Protein AF-U1N8P8-F1 (afdb_monomer_lite)

Secondary structure (DSSP, 8-state):
---------------------PPPPPPPS-------------------------HHHHHHHHHHHHHHHHHHHHHHHHHHHHHHHHHHHHHHHHHHHHHHHHHHHHHHHHHHT--HHHHHHHHHHHHHHHHHHHHHHHHHHHHHHHHHHHHHHHHHHHHHHHHHHHHHHHH--

Structure (mmCIF, N/CA/C/O backbone):
data_AF-U1N8P8-F1
#
_entry.id   AF-U1N8P8-F1
#
loop_
_atom_site.group_PDB
_atom_site.id
_atom_site.type_symbol
_atom_site.label_atom_id
_atom_site.label_alt_id
_atom_site.label_comp_id
_atom_site.label_asym_id
_atom_site.label_entity_id
_atom_site.label_seq_id
_atom_site.pdbx_PDB_ins_code
_atom_site.Cartn_x
_atom_site.Cartn_y
_atom_site.Cartn_z
_atom_site.occupancy
_atom_site.B_iso_or_equiv
_atom_site.auth_seq_id
_atom_site.auth_comp_id
_atom_site.auth_asym_id
_atom_site.auth_atom_id
_atom_site.pdbx_PDB_model_num
ATOM 1 N N . ARG A 1 1 ? -14.897 37.780 -17.636 1.00 40.44 1 ARG A N 1
ATOM 2 C CA . ARG A 1 1 ? -14.691 38.546 -18.890 1.00 40.44 1 ARG A CA 1
ATOM 3 C C . ARG A 1 1 ? -13.336 39.235 -18.809 1.00 40.44 1 ARG A C 1
ATOM 5 O O . ARG A 1 1 ? -13.086 39.887 -17.811 1.00 40.44 1 ARG A O 1
ATOM 12 N N . SER A 1 2 ? -12.552 39.107 -19.878 1.00 37.75 2 SER A N 1
ATOM 13 C CA . SER A 1 2 ? -11.354 39.883 -20.228 1.00 37.75 2 SER A CA 1
ATOM 14 C C . SER A 1 2 ? -10.068 39.649 -19.431 1.00 37.75 2 SER A C 1
ATOM 16 O O . SER A 1 2 ? -9.849 40.211 -18.365 1.00 37.75 2 SER A O 1
ATOM 18 N N . CYS A 1 3 ? -9.164 38.917 -20.082 1.00 35.75 3 CYS A N 1
ATOM 19 C CA . CYS A 1 3 ? -7.719 39.065 -19.975 1.00 35.75 3 CYS A CA 1
ATOM 20 C C . CYS A 1 3 ? -7.281 40.520 -20.236 1.00 35.75 3 CYS A C 1
ATOM 22 O O . CYS A 1 3 ? -7.906 41.227 -21.034 1.00 35.75 3 CYS A O 1
ATOM 24 N N . ARG A 1 4 ? -6.147 40.918 -19.648 1.00 36.62 4 ARG A N 1
ATOM 25 C CA . ARG A 1 4 ? -5.238 41.921 -20.215 1.00 36.62 4 ARG A CA 1
ATOM 26 C C . ARG A 1 4 ? -3.799 41.442 -20.067 1.00 36.62 4 ARG A C 1
ATOM 28 O O . ARG A 1 4 ? -3.285 41.287 -18.968 1.00 36.62 4 ARG A O 1
ATOM 35 N N . CYS A 1 5 ? -3.210 41.201 -21.228 1.00 34.16 5 CYS A N 1
ATOM 36 C CA . CYS A 1 5 ? -1.784 41.114 -21.480 1.00 34.16 5 CYS A CA 1
ATOM 37 C C . CYS A 1 5 ? -1.154 42.510 -21.298 1.00 34.16 5 CYS A C 1
ATOM 39 O O . CYS A 1 5 ? -1.800 43.499 -21.653 1.00 34.16 5 CYS A O 1
ATOM 41 N N . CYS A 1 6 ? 0.063 42.597 -20.745 1.00 33.03 6 CYS A N 1
ATOM 42 C CA . CYS A 1 6 ? 1.249 43.098 -21.460 1.00 33.03 6 CYS A CA 1
ATOM 43 C C . CYS A 1 6 ? 2.431 43.432 -20.521 1.00 33.03 6 CYS A C 1
ATOM 45 O O . CYS A 1 6 ? 2.343 44.328 -19.691 1.00 33.03 6 CYS A O 1
ATOM 47 N N . ILE A 1 7 ? 3.542 42.731 -20.784 1.00 35.75 7 ILE A N 1
ATOM 48 C CA . ILE A 1 7 ? 4.902 43.236 -21.061 1.00 35.75 7 ILE A CA 1
ATOM 49 C C . ILE A 1 7 ? 5.598 44.063 -19.963 1.00 35.75 7 ILE A C 1
ATOM 51 O O . ILE A 1 7 ? 5.343 45.251 -19.792 1.00 35.75 7 ILE A O 1
ATOM 55 N N . VAL A 1 8 ? 6.626 43.456 -19.358 1.00 40.38 8 VAL A N 1
ATOM 56 C CA . VAL A 1 8 ? 7.759 44.163 -18.741 1.00 40.38 8 VAL A CA 1
ATOM 57 C C . VAL A 1 8 ? 9.035 43.667 -19.416 1.00 40.38 8 VAL A C 1
ATOM 59 O O . VAL A 1 8 ? 9.288 42.466 -19.480 1.00 40.38 8 VAL A O 1
ATOM 62 N N . GLY A 1 9 ? 9.789 44.608 -19.984 1.00 31.42 9 GLY A N 1
ATOM 63 C CA . GLY A 1 9 ? 11.078 44.372 -20.623 1.00 31.42 9 GLY A CA 1
ATOM 64 C C . GLY A 1 9 ? 12.236 44.261 -19.631 1.00 31.42 9 GLY A C 1
ATOM 65 O O . GLY A 1 9 ? 12.118 44.616 -18.461 1.00 31.42 9 GLY A O 1
ATOM 66 N N . GLY A 1 10 ? 13.379 43.797 -20.135 1.00 32.94 10 GLY A N 1
ATOM 67 C CA . GLY A 1 10 ? 14.608 43.663 -19.357 1.00 32.94 10 GLY A CA 1
ATOM 68 C C . GLY A 1 10 ? 15.814 43.271 -20.210 1.00 32.94 10 GLY A C 1
ATOM 69 O O . GLY A 1 10 ? 16.144 42.102 -20.318 1.00 32.94 10 GLY A O 1
ATOM 70 N N . HIS A 1 11 ? 16.402 44.286 -20.841 1.00 34.97 11 HIS A N 1
ATOM 71 C CA . HIS A 1 11 ? 17.774 44.477 -21.335 1.00 34.97 11 HIS A CA 1
ATOM 72 C C . HIS A 1 11 ? 18.789 43.312 -21.353 1.00 34.97 11 HIS A C 1
ATOM 74 O O . HIS A 1 11 ? 19.208 42.807 -20.317 1.00 34.97 11 HIS A O 1
ATOM 80 N N . GLY A 1 12 ? 19.359 43.086 -22.542 1.00 34.22 12 GLY A N 1
ATOM 81 C CA . GLY A 1 12 ? 20.665 42.459 -22.759 1.00 34.22 12 GLY A CA 1
ATOM 82 C C . GLY A 1 12 ? 21.388 43.156 -23.917 1.00 34.22 12 GLY A C 1
ATOM 83 O O . GLY A 1 12 ? 20.971 43.057 -25.064 1.00 34.22 12 GLY A O 1
ATOM 84 N N . SER A 1 13 ? 22.415 43.935 -23.584 1.00 38.84 13 SER A N 1
ATOM 85 C CA . SER A 1 13 ? 23.284 44.703 -24.487 1.00 38.84 13 SER A CA 1
ATOM 86 C C . SER A 1 13 ? 24.286 43.780 -25.187 1.00 38.84 13 SER A C 1
ATOM 88 O O . SER A 1 13 ? 24.707 42.833 -24.540 1.00 38.84 13 SER A O 1
ATOM 90 N N . ILE A 1 14 ? 24.704 44.075 -26.429 1.00 40.59 14 ILE A N 1
ATOM 91 C CA . ILE A 1 14 ? 26.080 43.896 -26.954 1.00 40.59 14 ILE A CA 1
ATOM 92 C C . ILE A 1 14 ? 26.184 44.516 -28.367 1.00 40.59 14 ILE A C 1
ATOM 94 O O . ILE A 1 14 ? 25.430 44.180 -29.272 1.00 40.59 14 ILE A O 1
ATOM 98 N N . GLY A 1 15 ? 27.192 45.378 -28.545 1.00 35.97 15 GLY A N 1
ATOM 99 C CA . GLY A 1 15 ? 28.073 45.337 -29.721 1.00 35.97 15 GLY A CA 1
ATOM 100 C C . GLY A 1 15 ? 27.669 46.113 -30.975 1.00 35.97 15 GLY A C 1
ATOM 101 O O . GLY A 1 15 ? 27.244 45.529 -31.964 1.00 35.97 15 GLY A O 1
ATOM 102 N N . GLY A 1 16 ? 27.931 47.422 -30.990 1.00 39.91 16 GLY A N 1
ATOM 103 C CA . GLY A 1 16 ? 27.995 48.204 -32.226 1.00 39.91 16 GLY A CA 1
ATOM 104 C C . GLY A 1 16 ? 29.319 47.998 -32.971 1.00 39.91 16 GLY A C 1
ATOM 105 O O . GLY A 1 16 ? 30.390 48.143 -32.383 1.00 39.91 16 GLY A O 1
ATOM 106 N N . LEU A 1 17 ? 29.253 47.756 -34.281 1.00 39.91 17 LEU A N 1
ATOM 107 C CA . LEU A 1 17 ? 30.380 47.922 -35.199 1.00 39.91 17 LEU A CA 1
ATOM 108 C C . LEU A 1 17 ? 29.976 48.874 -36.329 1.00 39.91 17 LEU A C 1
ATOM 110 O O . LEU A 1 17 ? 29.048 48.627 -37.095 1.00 39.91 17 LEU A O 1
ATOM 114 N N . ARG A 1 18 ? 30.681 50.008 -36.388 1.00 41.25 18 ARG A N 1
ATOM 115 C CA . ARG A 1 18 ? 30.574 51.038 -37.424 1.00 41.25 18 ARG A CA 1
ATOM 116 C C . ARG A 1 18 ? 31.122 50.496 -38.746 1.00 41.25 18 ARG A C 1
ATOM 118 O O . ARG A 1 18 ? 32.317 50.237 -38.851 1.00 41.25 18 ARG A O 1
ATOM 125 N N . THR A 1 19 ? 30.291 50.408 -39.777 1.00 40.41 19 THR A N 1
ATOM 126 C CA . THR A 1 19 ? 30.747 50.167 -41.152 1.00 40.41 19 THR A CA 1
ATOM 127 C C . THR A 1 19 ? 31.315 51.455 -41.751 1.00 40.41 19 THR A C 1
ATOM 129 O O . THR A 1 19 ? 30.586 52.418 -41.989 1.00 40.41 19 THR A O 1
ATOM 132 N N . VAL A 1 20 ? 32.625 51.477 -41.999 1.00 42.69 20 VAL A N 1
ATOM 133 C CA . VAL A 1 20 ? 33.306 52.528 -42.767 1.00 42.69 20 VAL A CA 1
ATOM 134 C C . VAL A 1 20 ? 33.077 52.260 -44.256 1.00 42.69 20 VAL A C 1
ATOM 136 O O . VAL A 1 20 ? 33.589 51.287 -44.804 1.00 42.69 20 VAL A O 1
ATOM 139 N N . VAL A 1 21 ? 32.314 53.125 -44.924 1.00 44.94 21 VAL A N 1
ATOM 140 C CA . VAL A 1 21 ? 32.140 53.091 -46.383 1.00 44.94 21 VAL A CA 1
ATOM 141 C C . VAL A 1 21 ? 33.395 53.675 -47.036 1.00 44.94 21 VAL A C 1
ATOM 143 O O . VAL A 1 21 ? 33.675 54.864 -46.894 1.00 44.94 21 VAL A O 1
ATOM 146 N N . ARG A 1 22 ? 34.163 52.855 -47.763 1.00 37.62 22 ARG A N 1
ATOM 147 C CA . ARG A 1 22 ? 35.202 53.338 -48.690 1.00 37.62 22 ARG A CA 1
ATOM 148 C C . ARG A 1 22 ? 34.591 53.579 -50.080 1.00 37.62 22 ARG A C 1
ATOM 150 O O . ARG A 1 22 ? 33.798 52.750 -50.529 1.00 37.62 22 ARG A O 1
ATOM 157 N N . PRO A 1 23 ? 34.945 54.666 -50.788 1.00 46.31 23 PRO A N 1
ATOM 158 C CA . PRO A 1 23 ? 34.429 54.923 -52.129 1.00 46.31 23 PRO A CA 1
ATOM 159 C C . PRO A 1 23 ? 35.078 53.999 -53.174 1.00 46.31 23 PRO A C 1
ATOM 161 O O . PRO A 1 23 ? 36.264 53.681 -53.094 1.00 46.31 23 PRO A O 1
ATOM 164 N N . ARG A 1 24 ? 34.281 53.578 -54.168 1.00 39.16 24 ARG A N 1
ATOM 165 C CA . ARG A 1 24 ? 34.711 52.749 -55.309 1.00 39.16 24 ARG A CA 1
ATOM 166 C C . ARG A 1 24 ? 35.576 53.555 -56.297 1.00 39.16 24 ARG A C 1
ATOM 168 O O . ARG A 1 24 ? 35.244 54.713 -56.560 1.00 39.16 24 ARG A O 1
ATOM 175 N N . PRO A 1 25 ? 36.616 52.961 -56.909 1.00 41.12 25 PRO A N 1
ATOM 176 C CA . PRO A 1 25 ? 37.339 53.596 -58.006 1.00 41.12 25 PRO A CA 1
ATOM 177 C C . PRO A 1 25 ? 36.492 53.590 -59.292 1.00 41.12 25 PRO A C 1
ATOM 179 O O . PRO A 1 25 ? 35.744 52.648 -59.556 1.00 41.12 25 PRO A O 1
ATOM 182 N N . ARG A 1 26 ? 36.597 54.665 -60.084 1.00 42.69 26 ARG A N 1
ATOM 183 C CA . ARG A 1 26 ? 35.969 54.792 -61.411 1.00 42.69 26 ARG A CA 1
ATOM 184 C C . ARG A 1 26 ? 36.761 53.973 -62.434 1.00 42.69 26 ARG A C 1
ATOM 186 O O . ARG A 1 26 ? 37.978 54.110 -62.494 1.00 42.69 26 ARG A O 1
ATOM 193 N N . LEU A 1 27 ? 36.072 53.161 -63.234 1.00 45.56 27 LEU A N 1
ATOM 194 C CA . LEU A 1 27 ? 36.659 52.422 -64.357 1.00 45.56 27 LEU A CA 1
ATOM 195 C C . LEU A 1 27 ? 36.512 53.223 -65.661 1.00 45.56 27 LEU A C 1
ATOM 197 O O . LEU A 1 27 ? 35.442 53.765 -65.941 1.00 45.56 27 LEU A O 1
ATOM 201 N N . ASP A 1 28 ? 37.598 53.286 -66.432 1.00 42.62 28 ASP A N 1
ATOM 202 C CA . ASP A 1 28 ? 37.694 53.922 -67.752 1.00 42.62 28 ASP A CA 1
ATOM 203 C C . ASP A 1 28 ? 36.966 53.103 -68.844 1.00 42.62 28 ASP A C 1
ATOM 205 O O . ASP A 1 28 ? 37.105 51.878 -68.883 1.00 42.62 28 ASP A O 1
ATOM 209 N N . PRO A 1 29 ? 36.239 53.727 -69.793 1.00 45.31 29 PRO A N 1
ATOM 210 C CA . PRO A 1 29 ? 35.352 53.015 -70.718 1.00 45.31 29 PRO A CA 1
ATOM 211 C C . PRO A 1 29 ? 36.012 52.617 -72.053 1.00 45.31 29 PRO A C 1
ATOM 213 O O . PRO A 1 29 ? 35.359 52.633 -73.098 1.00 45.31 29 PRO A O 1
ATOM 216 N N . ARG A 1 30 ? 37.306 52.278 -72.077 1.00 45.78 30 ARG A N 1
ATOM 217 C CA . ARG A 1 30 ? 37.986 51.852 -73.318 1.00 45.78 30 ARG A CA 1
ATOM 218 C C . ARG A 1 30 ? 38.918 50.662 -73.103 1.00 45.78 30 ARG A C 1
ATOM 220 O O . ARG A 1 30 ? 40.131 50.793 -73.189 1.00 45.78 30 ARG A O 1
ATOM 227 N N . SER A 1 31 ? 38.339 49.479 -72.920 1.00 40.47 31 SER A N 1
ATOM 228 C CA . SER A 1 31 ? 39.023 48.221 -73.230 1.00 40.47 31 SER A CA 1
ATOM 229 C C . SER A 1 31 ? 38.030 47.254 -73.874 1.00 40.47 31 SER A C 1
ATOM 231 O O . SER A 1 31 ? 36.914 47.081 -73.392 1.00 40.47 31 SER A O 1
ATOM 233 N N . LYS A 1 32 ? 38.397 46.726 -75.043 1.00 45.31 32 LYS A N 1
ATOM 234 C CA . LYS A 1 32 ? 37.557 45.881 -75.905 1.00 45.31 32 LYS A CA 1
ATOM 235 C C . LYS A 1 32 ? 37.364 44.481 -75.293 1.00 45.31 32 LYS A C 1
ATOM 237 O O . LYS A 1 32 ? 38.233 44.038 -74.545 1.00 45.31 32 LYS A O 1
ATOM 242 N N . PRO A 1 33 ? 36.279 43.762 -75.642 1.00 42.97 33 PRO A N 1
ATOM 243 C CA . PRO A 1 33 ? 35.988 42.453 -75.074 1.00 42.97 33 PRO A CA 1
ATOM 244 C C . PRO A 1 33 ? 36.917 41.402 -75.689 1.00 42.97 33 PRO A C 1
ATOM 246 O O . PRO A 1 33 ? 36.738 40.974 -76.828 1.00 42.97 33 PRO A O 1
ATOM 249 N N . GLY A 1 34 ? 37.935 41.004 -74.932 1.00 37.34 34 GLY A N 1
ATOM 250 C CA . GLY A 1 34 ? 38.649 39.759 -75.169 1.00 37.34 34 GLY A CA 1
ATOM 251 C C . GLY A 1 34 ? 37.786 38.612 -74.665 1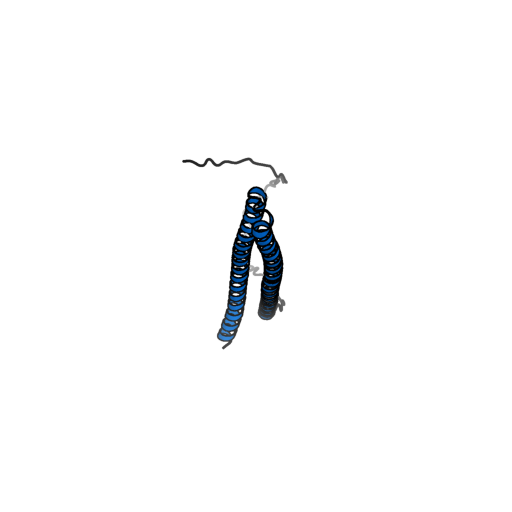.00 37.34 34 GLY A C 1
ATOM 252 O O . GLY A 1 34 ? 37.573 38.477 -73.466 1.00 37.34 34 GLY A O 1
ATOM 253 N N . SER A 1 35 ? 37.260 37.830 -75.603 1.00 49.75 35 SER A N 1
ATOM 254 C CA . SER A 1 35 ? 36.662 36.519 -75.380 1.00 49.75 35 SER A CA 1
ATOM 255 C C . SER A 1 35 ? 37.546 35.663 -74.471 1.00 49.75 35 SER A C 1
ATOM 257 O O . SER A 1 35 ? 38.570 35.150 -74.913 1.00 49.75 35 SER A O 1
ATOM 259 N N . ALA A 1 36 ? 37.113 35.471 -73.232 1.00 39.41 36 ALA A N 1
ATOM 260 C CA . ALA A 1 36 ? 37.469 34.322 -72.419 1.00 39.41 36 ALA A CA 1
ATOM 261 C C . ALA A 1 36 ? 36.334 34.124 -71.413 1.00 39.41 36 ALA A C 1
ATOM 263 O O . ALA A 1 36 ? 36.320 34.719 -70.337 1.00 39.41 36 ALA A O 1
ATOM 264 N N . VAL A 1 37 ? 35.341 33.320 -71.795 1.00 46.66 37 VAL A N 1
ATOM 265 C CA . VAL A 1 37 ? 34.504 32.641 -70.808 1.00 46.66 37 VAL A CA 1
ATOM 266 C C . VAL A 1 37 ? 35.442 31.646 -70.136 1.00 46.66 37 VAL A C 1
ATOM 268 O O . VAL A 1 37 ? 35.660 30.551 -70.642 1.00 46.66 37 VAL A O 1
ATOM 271 N N . VAL A 1 38 ? 36.109 32.080 -69.070 1.00 41.09 38 VAL A N 1
ATOM 272 C CA . VAL A 1 38 ? 36.780 31.148 -68.172 1.00 41.09 38 VAL A CA 1
ATOM 273 C C . VAL A 1 38 ? 35.699 30.702 -67.207 1.00 41.09 38 VAL A C 1
ATOM 275 O O . VAL A 1 38 ? 35.364 31.409 -66.257 1.00 41.09 38 VAL A O 1
ATOM 278 N N . GLU A 1 39 ? 35.081 29.572 -67.533 1.00 45.78 39 GLU A N 1
ATOM 279 C CA . GLU A 1 39 ? 34.283 28.805 -66.589 1.00 45.78 39 GLU A CA 1
ATOM 280 C C . GLU A 1 39 ? 35.206 28.389 -65.440 1.00 45.78 39 GLU A C 1
ATOM 282 O O . GLU A 1 39 ? 35.869 27.360 -65.483 1.00 45.78 39 GLU A O 1
ATOM 287 N N . TYR A 1 40 ? 35.274 29.222 -64.403 1.00 48.06 40 TYR A N 1
ATOM 288 C CA . TYR A 1 40 ? 35.752 28.811 -63.089 1.00 48.06 40 TYR A CA 1
ATOM 289 C C . TYR A 1 40 ? 34.607 28.085 -62.381 1.00 48.06 40 TYR A C 1
ATOM 291 O O . TYR A 1 40 ? 34.053 28.560 -61.394 1.00 48.06 40 TYR A O 1
ATOM 299 N N . PHE A 1 41 ? 34.221 26.933 -62.925 1.00 47.22 41 PHE A N 1
ATOM 300 C CA . PHE A 1 41 ? 33.672 25.873 -62.097 1.00 47.22 41 PHE A CA 1
ATOM 301 C C . PHE A 1 41 ? 34.892 25.089 -61.620 1.00 47.22 41 PHE A C 1
ATOM 303 O O . PHE A 1 41 ? 35.280 24.089 -62.218 1.00 47.22 41 PHE A O 1
ATOM 310 N N . GLU A 1 42 ? 35.589 25.643 -60.620 1.00 49.97 42 GLU A N 1
ATOM 311 C CA . GLU A 1 42 ? 36.585 24.875 -59.880 1.00 49.97 42 GLU A CA 1
ATOM 312 C C . GLU A 1 42 ? 35.869 23.625 -59.388 1.00 49.97 42 GLU A C 1
ATOM 314 O O . GLU A 1 42 ? 34.899 23.694 -58.633 1.00 49.97 42 GLU A O 1
ATOM 319 N N . SER A 1 43 ? 36.318 22.497 -59.923 1.00 50.94 43 SER A N 1
ATOM 320 C CA . SER A 1 43 ? 36.009 21.160 -59.473 1.00 50.94 43 SER A CA 1
ATOM 321 C C . SER A 1 43 ? 36.169 21.118 -57.961 1.00 50.94 43 SER A C 1
ATOM 323 O O . SER A 1 43 ? 37.277 20.958 -57.449 1.00 50.94 43 SER A O 1
ATOM 325 N N . VAL A 1 44 ? 35.052 21.267 -57.248 1.00 54.41 44 VAL A N 1
ATOM 326 C CA . VAL A 1 44 ? 34.902 20.680 -55.926 1.00 54.41 44 VAL A CA 1
ATOM 327 C C . VAL A 1 44 ? 34.950 19.190 -56.205 1.00 54.41 44 VAL A C 1
ATOM 329 O O . VAL A 1 44 ? 33.944 18.570 -56.544 1.00 54.41 44 VAL A O 1
ATOM 332 N N . GLU A 1 45 ? 36.170 18.658 -56.204 1.00 53.09 45 GLU A N 1
ATOM 333 C CA . GLU A 1 45 ? 36.421 17.244 -56.002 1.00 53.09 45 GLU A CA 1
ATOM 334 C C . GLU A 1 45 ? 35.501 16.864 -54.849 1.00 53.09 45 GLU A C 1
ATOM 336 O O . GLU A 1 45 ? 35.566 17.477 -53.776 1.00 53.09 45 GLU A O 1
ATOM 341 N N . ALA A 1 46 ? 34.533 15.993 -55.126 1.00 54.59 46 ALA A N 1
ATOM 342 C CA . ALA A 1 46 ? 33.686 15.459 -54.088 1.00 54.59 46 ALA A CA 1
ATOM 343 C C . ALA A 1 46 ? 34.641 14.753 -53.128 1.00 54.59 46 ALA A C 1
ATOM 345 O O . ALA A 1 46 ? 35.059 13.627 -53.374 1.00 54.59 46 ALA A O 1
ATOM 346 N N . LEU A 1 47 ? 35.053 15.454 -52.072 1.00 51.91 47 LEU A N 1
ATOM 347 C CA . LEU A 1 47 ? 35.482 14.823 -50.846 1.00 51.91 47 LEU A CA 1
ATOM 348 C C . LEU A 1 47 ? 34.233 14.083 -50.393 1.00 51.91 47 LEU A C 1
ATOM 350 O O . LEU A 1 47 ? 33.374 14.656 -49.721 1.00 51.91 47 LEU A O 1
ATOM 354 N N . GLU A 1 48 ? 34.078 12.857 -50.895 1.00 56.69 48 GLU A N 1
ATOM 355 C CA . GLU A 1 48 ? 33.184 11.877 -50.313 1.00 56.69 48 GLU A CA 1
ATOM 356 C C . GLU A 1 48 ? 33.470 11.941 -48.816 1.00 56.69 48 GLU A C 1
ATOM 358 O O . GLU A 1 48 ? 34.630 11.792 -48.414 1.00 56.69 48 GLU A O 1
ATOM 363 N N . PRO A 1 49 ? 32.488 12.309 -47.981 1.00 55.78 49 PRO A N 1
ATOM 364 C CA . PRO A 1 49 ? 32.715 12.281 -46.558 1.00 55.78 49 PRO A CA 1
ATOM 365 C C . PRO A 1 49 ? 32.941 10.811 -46.203 1.00 55.78 49 PRO A C 1
ATOM 367 O O . PRO A 1 49 ? 31.990 10.041 -46.128 1.00 55.78 49 PRO A O 1
ATOM 370 N N . GLU A 1 50 ? 34.206 10.427 -46.024 1.00 57.59 50 GLU A N 1
ATOM 371 C CA . GLU A 1 50 ? 34.642 9.145 -45.466 1.00 57.59 50 GLU A CA 1
ATOM 372 C C . GLU A 1 50 ? 34.302 9.157 -43.972 1.00 57.59 50 GLU A C 1
ATOM 374 O O . GLU A 1 50 ? 35.129 9.314 -43.077 1.00 57.59 50 GLU A O 1
ATOM 379 N N . TYR A 1 51 ? 33.006 9.134 -43.723 1.00 55.69 51 TYR A N 1
ATOM 380 C CA . TYR A 1 51 ? 32.379 9.097 -42.430 1.00 55.69 51 TYR A CA 1
ATOM 381 C C . TYR A 1 51 ? 31.509 7.844 -42.477 1.00 55.69 51 TYR A C 1
ATOM 383 O O . TYR A 1 51 ? 30.344 7.892 -42.856 1.00 55.69 51 TYR A O 1
ATOM 391 N N . ASP A 1 52 ? 32.135 6.724 -42.128 1.00 57.47 52 ASP A N 1
ATOM 392 C CA . ASP A 1 52 ? 31.545 5.393 -41.958 1.00 57.47 52 ASP A CA 1
ATOM 393 C C . ASP A 1 52 ? 30.816 5.322 -40.604 1.00 57.47 52 ASP A C 1
ATOM 395 O O . ASP A 1 52 ? 31.182 4.575 -39.701 1.00 57.47 52 ASP A O 1
ATOM 399 N N . TRP A 1 53 ? 29.872 6.239 -40.373 1.00 60.12 53 TRP A N 1
ATOM 400 C CA . TRP A 1 53 ? 28.936 6.103 -39.258 1.00 60.12 53 TRP A CA 1
ATOM 401 C C . TRP A 1 53 ? 27.809 5.233 -39.778 1.00 60.12 53 TRP A C 1
ATOM 403 O O . TRP A 1 53 ? 26.954 5.702 -40.529 1.00 60.12 53 TRP A O 1
ATOM 413 N N . ASP A 1 54 ? 27.836 3.967 -39.380 1.00 79.81 54 ASP A N 1
ATOM 414 C CA . ASP A 1 54 ? 26.707 3.079 -39.575 1.00 79.81 54 ASP A CA 1
ATOM 415 C C . ASP A 1 54 ? 25.530 3.607 -38.740 1.00 79.81 54 ASP A C 1
ATOM 417 O O . ASP A 1 54 ? 25.490 3.523 -37.507 1.00 79.81 54 ASP A O 1
ATOM 421 N N . VAL A 1 55 ? 24.609 4.282 -39.427 1.00 80.88 55 VAL A N 1
ATOM 422 C CA . VAL A 1 55 ? 23.389 4.835 -38.833 1.00 80.88 55 VAL A CA 1
ATOM 423 C C . VAL A 1 55 ? 22.528 3.721 -38.269 1.00 80.88 55 VAL A C 1
ATOM 425 O O . VAL A 1 55 ? 21.915 3.925 -37.224 1.00 80.88 55 VAL A O 1
ATOM 428 N N . GLU A 1 56 ? 22.506 2.573 -38.941 1.00 79.38 56 GLU A N 1
ATOM 429 C CA . GLU A 1 56 ? 21.726 1.402 -38.562 1.00 79.38 56 GLU A CA 1
ATOM 430 C C . GLU A 1 56 ? 22.243 0.869 -37.221 1.00 79.38 56 GLU A C 1
ATOM 432 O O . GLU A 1 56 ? 21.495 0.835 -36.244 1.00 79.38 56 GLU A O 1
ATOM 437 N N . GLU A 1 57 ? 23.559 0.629 -37.115 1.00 81.88 57 GLU A N 1
ATOM 438 C CA . GLU A 1 57 ? 24.203 0.180 -35.868 1.00 81.88 57 GLU A CA 1
ATOM 439 C C . GLU A 1 57 ? 23.953 1.170 -34.713 1.00 81.88 57 GLU A C 1
ATOM 441 O O . GLU A 1 57 ? 23.706 0.786 -33.563 1.00 81.88 57 GLU A O 1
ATOM 446 N N . LEU A 1 58 ? 23.998 2.479 -34.992 1.00 85.12 58 LEU A N 1
ATOM 447 C CA . LEU A 1 58 ? 23.726 3.504 -33.984 1.00 85.12 58 LEU A CA 1
ATOM 448 C C . LEU A 1 58 ? 22.259 3.493 -33.522 1.00 85.12 58 LEU A C 1
ATOM 450 O O . LEU A 1 58 ? 21.999 3.698 -32.329 1.00 85.12 58 LEU A O 1
ATOM 454 N N . LEU A 1 59 ? 21.314 3.296 -34.445 1.00 83.31 59 LEU A N 1
ATOM 455 C CA . LEU A 1 59 ? 19.881 3.251 -34.161 1.00 83.31 59 LEU A CA 1
ATOM 456 C C . LEU A 1 59 ? 19.506 1.985 -33.391 1.00 83.31 59 LEU A C 1
ATOM 458 O O . LEU A 1 59 ? 18.865 2.117 -32.347 1.00 83.31 59 LEU A O 1
ATOM 462 N N . GLU A 1 60 ? 19.970 0.809 -33.817 1.00 84.44 60 GLU A N 1
ATOM 463 C CA . GLU A 1 60 ? 19.791 -0.456 -33.089 1.00 84.44 60 GLU A CA 1
ATOM 464 C C . GLU A 1 60 ? 20.311 -0.329 -31.659 1.00 84.44 60 GLU A C 1
ATOM 466 O O . GLU A 1 60 ? 19.577 -0.512 -30.685 1.00 84.44 60 GLU A O 1
ATOM 471 N N . ARG A 1 61 ? 21.558 0.126 -31.502 1.00 87.00 61 ARG A N 1
ATOM 472 C CA . ARG A 1 61 ? 22.167 0.306 -30.183 1.00 87.00 61 ARG A CA 1
ATOM 473 C C . ARG A 1 61 ? 21.408 1.307 -29.311 1.00 87.00 61 ARG A C 1
ATOM 475 O O . ARG A 1 61 ? 21.434 1.210 -28.080 1.00 87.00 61 ARG A O 1
ATOM 482 N N . SER A 1 62 ? 20.786 2.320 -29.911 1.00 88.38 62 SER A N 1
ATOM 483 C CA . SER A 1 62 ? 19.940 3.266 -29.181 1.00 88.38 62 SER A CA 1
ATOM 484 C C . SER A 1 62 ? 18.629 2.621 -28.735 1.00 88.38 62 SER A C 1
ATOM 486 O O . SER A 1 62 ? 18.213 2.844 -27.597 1.00 88.38 62 SER A O 1
ATOM 488 N N . GLN A 1 63 ? 17.991 1.832 -29.599 1.00 88.25 63 GLN A N 1
ATOM 489 C CA . GLN A 1 63 ? 16.747 1.128 -29.294 1.00 88.25 63 GLN A CA 1
ATOM 490 C C . GLN A 1 63 ? 16.960 0.066 -28.212 1.00 88.25 63 GLN A C 1
ATOM 492 O O . GLN A 1 63 ? 16.210 0.045 -27.239 1.00 88.25 63 GLN A O 1
ATOM 497 N N . GLU A 1 64 ? 18.028 -0.730 -28.294 1.00 89.50 64 GLU A N 1
ATOM 498 C CA . GLU A 1 64 ? 18.395 -1.707 -27.261 1.00 89.50 64 GLU A CA 1
ATOM 499 C C . GLU A 1 64 ? 18.589 -1.054 -25.888 1.00 89.50 64 GLU A C 1
ATOM 501 O O . GLU A 1 64 ? 18.113 -1.555 -24.867 1.00 89.50 64 GLU A O 1
ATOM 506 N N . ARG A 1 65 ? 19.272 0.098 -25.846 1.00 91.56 65 ARG A N 1
ATOM 507 C CA . ARG A 1 65 ? 19.469 0.855 -24.600 1.00 91.56 65 ARG A CA 1
ATOM 508 C C . ARG A 1 65 ? 18.150 1.335 -24.015 1.00 91.56 65 ARG A C 1
ATOM 510 O O . ARG A 1 65 ? 17.979 1.269 -22.799 1.00 91.56 65 ARG A O 1
ATOM 517 N N . GLU A 1 66 ? 17.250 1.834 -24.856 1.00 91.69 66 GLU A N 1
ATOM 518 C CA . GLU A 1 66 ? 15.944 2.300 -24.397 1.00 91.69 66 GLU A CA 1
ATOM 519 C C . GLU A 1 66 ? 15.079 1.131 -23.919 1.00 91.69 66 GLU A C 1
ATOM 521 O O . GLU A 1 66 ? 14.498 1.220 -22.841 1.00 91.69 66 GLU A O 1
ATOM 526 N N . ARG A 1 67 ? 15.078 -0.001 -24.635 1.00 92.31 67 ARG A N 1
ATOM 527 C CA . ARG A 1 67 ? 14.417 -1.238 -24.192 1.00 92.31 67 ARG A CA 1
ATOM 528 C C . ARG A 1 67 ? 14.920 -1.681 -22.825 1.00 92.31 67 ARG A C 1
ATOM 530 O O . ARG A 1 67 ? 14.117 -1.858 -21.916 1.00 92.31 67 ARG A O 1
ATOM 537 N N . PHE A 1 68 ? 16.238 -1.775 -22.647 1.00 95.06 68 PHE A N 1
ATOM 538 C CA . PHE A 1 68 ? 16.833 -2.156 -21.366 1.00 95.06 68 PHE A CA 1
ATOM 539 C C . PHE A 1 68 ? 16.441 -1.190 -20.238 1.00 95.06 68 PHE A C 1
ATOM 541 O O . PHE A 1 68 ? 16.162 -1.615 -19.117 1.00 95.06 68 PHE A O 1
ATOM 548 N N . ARG A 1 69 ? 16.391 0.118 -20.527 1.00 96.31 69 ARG A N 1
ATOM 549 C CA . ARG A 1 69 ? 15.951 1.130 -19.560 1.00 96.31 69 ARG A CA 1
ATOM 550 C C . ARG A 1 69 ? 14.493 0.916 -19.155 1.00 96.31 69 ARG A C 1
ATOM 552 O O . ARG A 1 69 ? 14.202 0.891 -17.963 1.00 96.31 69 ARG A O 1
ATOM 559 N N . LEU A 1 70 ? 13.602 0.726 -20.125 1.00 95.38 70 LEU A N 1
ATOM 560 C CA . LEU A 1 70 ? 12.175 0.507 -19.884 1.00 95.38 70 LEU A CA 1
ATOM 561 C C . LEU A 1 70 ? 11.905 -0.813 -19.150 1.00 95.38 70 LEU A C 1
ATOM 563 O O . LEU A 1 70 ? 11.069 -0.849 -18.252 1.00 95.38 70 LEU A O 1
ATOM 567 N N . GLU A 1 71 ? 12.627 -1.886 -19.478 1.00 94.12 71 GLU A N 1
ATOM 568 C CA . GLU A 1 71 ? 12.554 -3.166 -18.760 1.00 94.12 71 GLU A CA 1
ATOM 569 C C . GLU A 1 71 ? 13.000 -3.021 -17.298 1.00 94.12 71 GLU A C 1
ATOM 571 O O . GLU A 1 71 ? 12.355 -3.556 -16.393 1.00 94.12 71 GLU A O 1
ATOM 576 N N . ALA A 1 72 ? 14.068 -2.259 -17.044 1.00 96.12 72 ALA A N 1
ATOM 577 C CA . ALA A 1 72 ? 14.522 -1.966 -15.689 1.00 96.12 72 ALA A CA 1
ATOM 578 C C . ALA A 1 72 ? 13.502 -1.122 -14.903 1.00 96.12 72 ALA A C 1
ATOM 580 O O . ALA A 1 72 ? 13.242 -1.409 -13.733 1.00 96.12 72 ALA A O 1
ATOM 581 N N . GLU A 1 73 ? 12.892 -0.117 -15.539 1.00 96.06 73 GLU A N 1
ATOM 582 C CA . GLU A 1 73 ? 11.806 0.675 -14.945 1.00 96.06 73 GLU A CA 1
ATOM 583 C C . GLU A 1 73 ? 10.582 -0.209 -14.635 1.00 96.06 73 GLU A C 1
ATOM 585 O O . GLU A 1 73 ? 10.003 -0.110 -13.554 1.00 96.06 73 GLU A O 1
ATOM 590 N N . LEU A 1 74 ? 10.230 -1.148 -15.521 1.00 95.88 74 LEU A N 1
ATOM 591 C CA . LEU A 1 74 ? 9.134 -2.095 -15.297 1.00 95.88 74 LEU A CA 1
ATOM 592 C C . LEU A 1 74 ? 9.405 -2.995 -14.081 1.00 95.88 74 LEU A C 1
ATOM 594 O O . LEU A 1 74 ? 8.543 -3.144 -13.215 1.00 95.88 74 LEU A O 1
ATOM 598 N N . GLN A 1 75 ? 10.619 -3.547 -13.981 1.00 96.12 75 GLN A N 1
ATOM 599 C CA . GLN A 1 75 ? 11.059 -4.325 -12.818 1.00 96.12 75 GLN A CA 1
ATOM 600 C C . GLN A 1 75 ? 10.980 -3.503 -11.526 1.00 96.12 75 GLN A C 1
ATOM 602 O O . GLN A 1 75 ? 10.559 -4.009 -10.486 1.00 96.12 75 GLN A O 1
ATOM 607 N N . GLN A 1 76 ? 11.341 -2.221 -11.579 1.00 96.38 76 GLN A N 1
ATOM 608 C CA . GLN A 1 76 ? 11.223 -1.334 -10.427 1.00 96.38 76 GLN A CA 1
ATOM 609 C C . GLN A 1 76 ? 9.761 -1.144 -10.000 1.00 96.38 76 GLN A C 1
ATOM 611 O O . GLN A 1 76 ? 9.466 -1.216 -8.808 1.00 96.38 76 GLN A O 1
ATOM 616 N N . VAL A 1 77 ? 8.838 -0.959 -10.948 1.00 95.44 77 VAL A N 1
ATOM 617 C CA . VAL A 1 77 ? 7.396 -0.861 -10.660 1.00 95.44 77 VAL A CA 1
ATOM 618 C C . VAL A 1 77 ? 6.867 -2.146 -10.015 1.00 95.44 77 VAL A C 1
ATOM 620 O O . VAL A 1 77 ? 6.076 -2.080 -9.074 1.00 95.44 77 VAL A O 1
ATOM 623 N N . GLU A 1 78 ? 7.319 -3.319 -10.462 1.00 92.94 78 GLU A N 1
ATOM 624 C CA . GLU A 1 78 ? 6.954 -4.603 -9.846 1.00 92.94 78 GLU A CA 1
ATOM 625 C C . GLU A 1 78 ? 7.448 -4.724 -8.400 1.00 92.94 78 GLU A C 1
ATOM 627 O O . GLU A 1 78 ? 6.719 -5.215 -7.534 1.00 92.94 78 GLU A O 1
ATOM 632 N N . VAL A 1 79 ? 8.670 -4.262 -8.120 1.00 96.38 79 VAL A N 1
ATOM 633 C CA . VAL A 1 79 ? 9.207 -4.212 -6.754 1.00 96.38 79 VAL A CA 1
ATOM 634 C C . VAL A 1 79 ? 8.375 -3.271 -5.888 1.00 96.38 79 VAL A C 1
ATOM 636 O O . VAL A 1 79 ? 7.957 -3.674 -4.806 1.00 96.38 79 VAL A O 1
ATOM 639 N N . LEU A 1 80 ? 8.062 -2.070 -6.379 1.00 94.50 80 LEU A N 1
ATOM 640 C CA . LEU A 1 80 ?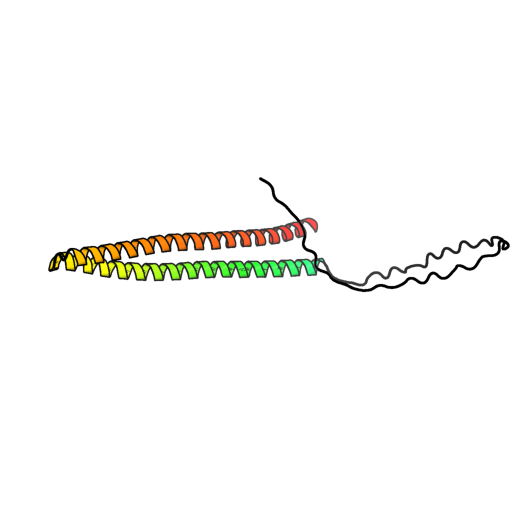 7.249 -1.095 -5.649 1.00 94.50 80 LEU A CA 1
ATOM 641 C C . LEU A 1 80 ? 5.843 -1.620 -5.343 1.00 94.50 80 LEU A C 1
ATOM 643 O O . LEU A 1 80 ? 5.334 -1.392 -4.249 1.00 94.50 80 LEU A O 1
ATOM 647 N N . LEU A 1 81 ? 5.217 -2.344 -6.276 1.00 93.38 81 LEU A N 1
ATOM 648 C CA . LEU A 1 81 ? 3.921 -2.987 -6.040 1.00 93.38 81 LEU A CA 1
ATOM 649 C C . LEU A 1 81 ? 3.989 -3.987 -4.882 1.00 93.38 81 LEU A C 1
ATOM 651 O O . LEU A 1 81 ? 3.103 -3.979 -4.029 1.00 93.38 81 LEU A O 1
ATOM 655 N N . ARG A 1 82 ? 5.044 -4.808 -4.833 1.00 94.12 82 ARG A N 1
ATOM 656 C CA . ARG A 1 82 ? 5.254 -5.772 -3.746 1.00 94.12 82 ARG A CA 1
ATOM 657 C C . ARG A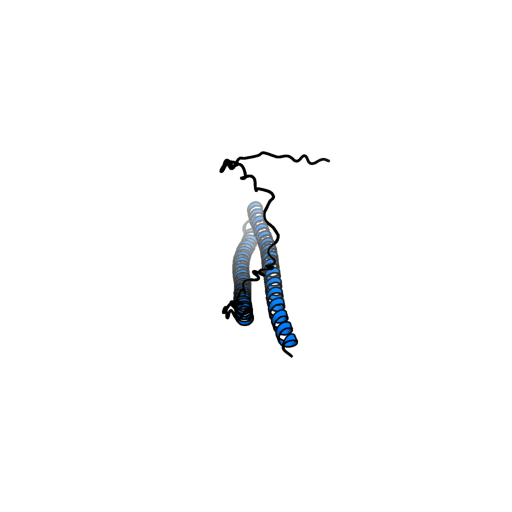 1 82 ? 5.519 -5.072 -2.417 1.00 94.12 82 ARG A C 1
ATOM 659 O O . ARG A 1 82 ? 4.858 -5.373 -1.437 1.00 94.12 82 ARG A O 1
ATOM 666 N N . GLU A 1 83 ? 6.421 -4.094 -2.396 1.00 94.38 83 GLU A N 1
ATOM 667 C CA . GLU A 1 83 ? 6.722 -3.325 -1.182 1.00 94.38 83 GLU A CA 1
ATOM 668 C C . GLU A 1 83 ? 5.474 -2.620 -0.632 1.00 94.38 83 GLU A C 1
ATOM 670 O O . GLU A 1 83 ? 5.250 -2.586 0.576 1.00 94.38 83 GLU A O 1
ATOM 675 N N . ARG A 1 84 ? 4.628 -2.071 -1.512 1.00 93.00 84 ARG A N 1
ATOM 676 C CA . ARG A 1 84 ? 3.354 -1.463 -1.112 1.00 93.00 84 ARG A CA 1
ATOM 677 C C . ARG A 1 84 ? 2.376 -2.479 -0.532 1.00 93.00 84 ARG A C 1
ATOM 679 O O . ARG A 1 84 ? 1.630 -2.126 0.380 1.00 93.00 84 ARG A O 1
ATOM 686 N N . GLU A 1 85 ? 2.355 -3.698 -1.060 1.00 93.31 85 GLU A N 1
ATOM 687 C CA . GLU A 1 85 ? 1.540 -4.785 -0.524 1.00 93.31 85 GLU A CA 1
ATOM 688 C C . GLU A 1 85 ? 2.012 -5.198 0.872 1.00 93.31 85 GLU A C 1
ATOM 690 O O . GLU A 1 85 ? 1.193 -5.208 1.789 1.00 93.31 85 GLU A O 1
ATOM 695 N N . ASP A 1 86 ? 3.319 -5.390 1.056 1.00 95.44 86 ASP A N 1
ATOM 696 C CA . ASP A 1 86 ? 3.917 -5.748 2.348 1.00 95.44 86 ASP A CA 1
ATOM 697 C C . ASP A 1 86 ? 3.625 -4.678 3.420 1.00 95.44 86 ASP A C 1
ATOM 699 O O . ASP A 1 86 ? 3.173 -4.988 4.522 1.00 95.44 86 ASP A O 1
ATOM 703 N N . ILE A 1 87 ? 3.812 -3.392 3.086 1.00 94.38 87 ILE A N 1
ATOM 704 C CA . ILE A 1 87 ? 3.524 -2.270 4.000 1.00 94.38 87 ILE A CA 1
ATOM 705 C C . ILE A 1 87 ? 2.039 -2.229 4.374 1.00 94.38 87 ILE A C 1
ATOM 707 O O . ILE A 1 87 ? 1.683 -1.924 5.518 1.00 94.38 87 ILE A O 1
ATOM 711 N N . HIS A 1 88 ? 1.160 -2.477 3.403 1.00 94.12 88 HIS A N 1
ATOM 712 C CA . HIS A 1 88 ? -0.273 -2.488 3.650 1.00 94.12 88 HIS A CA 1
ATOM 713 C C . HIS A 1 88 ? -0.665 -3.644 4.572 1.00 94.12 88 HIS A C 1
ATOM 715 O O . HIS A 1 88 ? -1.411 -3.412 5.522 1.00 94.12 88 HIS A O 1
ATOM 721 N N . GLU A 1 89 ? -0.149 -4.849 4.328 1.00 95.56 89 GLU A N 1
ATOM 722 C CA . GLU A 1 89 ?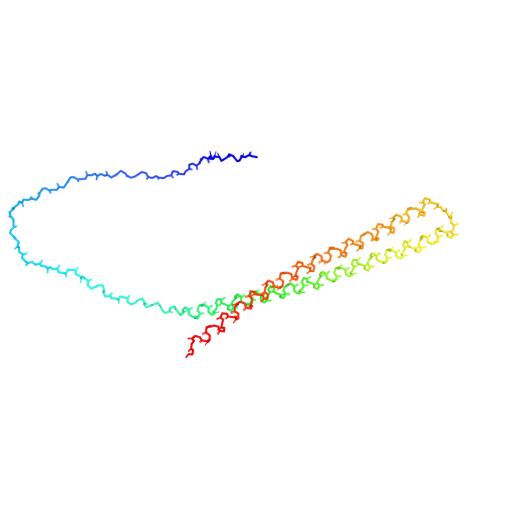 -0.408 -6.025 5.161 1.00 95.56 89 GLU A CA 1
ATOM 723 C C . GLU A 1 89 ? 0.065 -5.794 6.602 1.00 95.56 89 GLU A C 1
ATOM 725 O O . GLU A 1 89 ? -0.738 -5.920 7.525 1.00 95.56 89 GLU A O 1
ATOM 730 N N . GLU A 1 90 ? 1.297 -5.312 6.799 1.00 96.75 90 GLU A N 1
ATOM 731 C CA . GLU A 1 90 ? 1.826 -4.975 8.131 1.00 96.75 90 GLU A CA 1
ATOM 732 C C . GLU A 1 90 ? 0.942 -3.942 8.854 1.00 96.75 90 GLU A C 1
ATOM 734 O O . GLU A 1 90 ? 0.611 -4.089 10.035 1.00 96.75 90 GLU A O 1
ATOM 739 N N . SER A 1 91 ? 0.509 -2.901 8.136 1.00 94.81 91 SER A N 1
ATOM 740 C CA . SER A 1 91 ? -0.341 -1.845 8.700 1.00 94.81 91 SER A CA 1
ATOM 741 C C . SER A 1 91 ? -1.729 -2.364 9.091 1.00 94.81 91 SER A C 1
ATOM 743 O O . SER A 1 91 ? -2.282 -1.956 10.118 1.00 94.81 91 SER A O 1
ATOM 745 N N . VAL A 1 92 ? -2.308 -3.254 8.279 1.00 96.38 92 VAL A N 1
ATOM 746 C CA . VAL A 1 92 ? -3.599 -3.891 8.564 1.00 96.38 92 VAL A CA 1
ATOM 747 C C . VAL A 1 92 ? -3.476 -4.805 9.776 1.00 96.38 92 VAL A C 1
ATOM 749 O O . VAL A 1 92 ? -4.262 -4.652 10.711 1.00 96.38 92 VAL A O 1
ATOM 752 N N . GLU A 1 93 ? -2.466 -5.674 9.820 1.00 96.88 93 GLU A N 1
ATOM 753 C CA . GLU A 1 93 ? -2.230 -6.584 10.946 1.00 96.88 93 GLU A CA 1
ATOM 754 C C . GLU A 1 93 ? -2.058 -5.830 12.274 1.00 96.88 93 GLU A C 1
ATOM 756 O O . GLU A 1 93 ? -2.624 -6.217 13.306 1.00 96.88 93 GLU A O 1
ATOM 761 N N . GLU A 1 94 ? -1.319 -4.715 12.267 1.00 96.25 94 GLU A N 1
ATOM 762 C CA . GLU A 1 94 ? -1.133 -3.886 13.458 1.00 96.25 94 GLU A CA 1
ATOM 763 C C . GLU A 1 94 ? -2.466 -3.283 13.941 1.00 96.25 94 GLU A C 1
ATOM 765 O O . GLU A 1 94 ? -2.764 -3.272 15.144 1.00 96.25 94 GLU A O 1
ATOM 770 N N . LEU A 1 95 ? -3.285 -2.772 13.018 1.00 95.50 95 LEU A N 1
ATOM 771 C CA . LEU A 1 95 ? -4.578 -2.167 13.337 1.00 95.50 95 LEU A CA 1
ATOM 772 C C . LEU A 1 95 ? -5.612 -3.195 13.792 1.00 95.50 95 LEU A C 1
ATOM 774 O O . LEU A 1 95 ? -6.363 -2.912 14.729 1.00 95.50 95 LEU A O 1
ATOM 778 N N . GLU A 1 96 ? -5.641 -4.376 13.181 1.00 94.12 96 GLU A N 1
ATOM 779 C CA . GLU A 1 96 ? -6.505 -5.484 13.592 1.00 94.12 96 GLU A CA 1
ATOM 780 C C . GLU A 1 96 ? -6.137 -5.973 14.995 1.00 94.12 96 GLU A C 1
ATOM 782 O O . GLU A 1 96 ? -7.002 -6.052 15.869 1.00 94.12 96 GLU A O 1
ATOM 787 N N . SER A 1 97 ? -4.842 -6.141 15.273 1.00 96.31 97 SER A N 1
ATOM 788 C CA . SER A 1 97 ? -4.350 -6.505 16.608 1.00 96.31 97 SER A CA 1
ATOM 789 C C . SER A 1 97 ? -4.748 -5.476 17.675 1.00 96.31 97 SER A C 1
ATOM 791 O O . SER A 1 97 ? -5.142 -5.824 18.795 1.00 96.31 97 SER A O 1
ATOM 793 N N . LYS A 1 98 ? -4.675 -4.179 17.344 1.00 95.50 98 LYS A N 1
ATOM 794 C CA . LYS A 1 98 ? -5.155 -3.107 18.230 1.00 95.50 98 LYS A CA 1
ATOM 795 C C . LYS A 1 98 ? -6.668 -3.189 18.413 1.00 95.50 98 LYS A C 1
ATOM 797 O O . LYS A 1 98 ? -7.144 -3.087 19.545 1.00 95.50 98 LYS A O 1
ATOM 802 N N . LEU A 1 99 ? -7.429 -3.369 17.336 1.00 95.62 99 LEU A N 1
ATOM 803 C CA . LEU A 1 99 ? -8.885 -3.488 17.385 1.00 95.62 99 LEU A CA 1
ATOM 804 C C . LEU A 1 99 ? -9.325 -4.616 18.312 1.00 95.62 99 LEU A C 1
ATOM 806 O O . LEU A 1 99 ? -10.158 -4.367 19.186 1.00 95.62 99 LEU A O 1
ATOM 810 N N . ASP A 1 100 ? -8.724 -5.795 18.189 1.00 95.56 100 ASP A N 1
ATOM 811 C CA . ASP A 1 100 ? -9.015 -6.943 19.045 1.00 95.56 100 ASP A CA 1
ATOM 812 C C . ASP A 1 100 ? -8.796 -6.602 20.521 1.00 95.56 100 ASP A C 1
ATOM 814 O O . ASP A 1 100 ? -9.698 -6.775 21.348 1.00 95.56 100 ASP A O 1
ATOM 818 N N . TRP A 1 101 ? -7.660 -5.979 20.851 1.00 96.25 101 TRP A N 1
ATOM 819 C CA . TRP A 1 101 ? -7.385 -5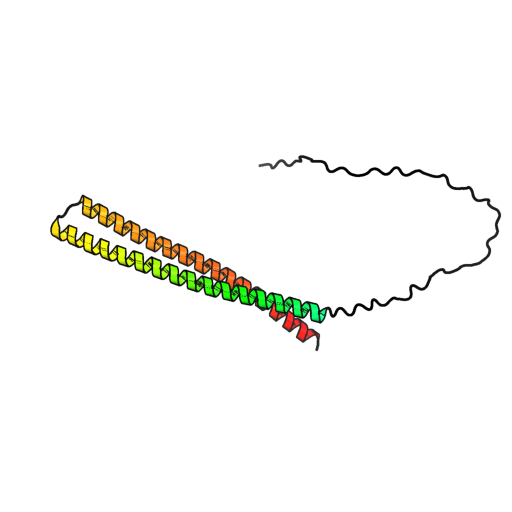.528 22.215 1.00 96.25 101 TRP A CA 1
ATOM 820 C C . TRP A 1 101 ? -8.453 -4.555 22.744 1.00 96.25 101 TRP A C 1
ATOM 822 O O . TRP A 1 101 ? -8.923 -4.683 23.881 1.00 96.25 101 TRP A O 1
ATOM 832 N N . TYR A 1 102 ? -8.870 -3.576 21.935 1.00 94.00 102 TYR A N 1
ATOM 833 C CA . TYR A 1 102 ? -9.887 -2.599 22.336 1.00 94.00 102 TYR A CA 1
ATOM 834 C C . TYR A 1 102 ? -11.283 -3.221 22.461 1.00 94.00 102 TYR A C 1
ATOM 836 O O . TYR A 1 102 ? -12.043 -2.833 23.357 1.00 94.00 102 TYR A O 1
ATOM 844 N N . VAL A 1 103 ? -11.626 -4.184 21.606 1.00 94.50 103 VAL A N 1
ATOM 845 C CA . VAL A 1 103 ? -12.892 -4.926 21.658 1.00 94.50 103 VAL A CA 1
ATOM 846 C C . VAL A 1 103 ? -12.954 -5.778 22.924 1.00 94.50 103 VAL A C 1
ATOM 848 O O . VAL A 1 103 ? -13.916 -5.657 23.689 1.00 94.50 103 VAL A O 1
ATOM 851 N N . GLU A 1 104 ? -11.908 -6.547 23.229 1.00 94.62 104 GLU A N 1
ATOM 852 C CA . GLU A 1 104 ? -11.821 -7.316 24.474 1.00 94.62 104 GLU A CA 1
ATOM 853 C C . GLU A 1 104 ? -11.927 -6.407 25.704 1.00 94.62 104 GLU A C 1
ATOM 855 O O . GLU A 1 104 ? -12.667 -6.679 26.660 1.00 94.62 104 GLU A O 1
ATOM 860 N N . ARG A 1 105 ? -11.227 -5.267 25.674 1.00 92.38 105 ARG A N 1
ATOM 861 C CA . ARG A 1 105 ? -11.277 -4.268 26.744 1.00 92.38 105 ARG A CA 1
ATOM 862 C C . ARG A 1 105 ? -12.690 -3.719 26.933 1.00 92.38 105 ARG A C 1
ATOM 864 O O . ARG A 1 105 ? -13.139 -3.574 28.072 1.00 92.38 105 ARG A O 1
ATOM 871 N N . LEU A 1 106 ? -13.396 -3.434 25.841 1.00 93.38 106 LEU A N 1
ATOM 872 C CA . LEU A 1 106 ? -14.776 -2.956 25.860 1.00 93.38 106 LEU A CA 1
ATOM 873 C C . LEU A 1 106 ? -15.714 -3.991 26.487 1.00 93.38 106 LEU A C 1
ATOM 875 O O . LEU A 1 106 ? -16.538 -3.635 27.335 1.00 93.38 106 LEU A O 1
ATOM 879 N N . GLU A 1 107 ? -15.578 -5.266 26.127 1.00 92.62 107 GLU A N 1
ATOM 880 C CA . GLU A 1 107 ? -16.369 -6.338 26.730 1.00 92.62 107 GLU A CA 1
ATOM 881 C C . GLU A 1 107 ? -16.138 -6.463 28.238 1.00 92.62 107 GLU A C 1
ATOM 883 O O . GLU A 1 107 ? -17.092 -6.625 29.008 1.00 92.62 107 GLU A O 1
ATOM 888 N N . LEU A 1 108 ? -14.880 -6.380 28.677 1.00 92.81 108 LEU A N 1
ATOM 889 C CA . LEU A 1 108 ? -14.531 -6.430 30.095 1.00 92.81 108 LEU A CA 1
ATOM 890 C C . LEU A 1 108 ? -15.152 -5.262 30.870 1.00 92.81 108 LEU A C 1
ATOM 892 O O . LEU A 1 108 ? -15.677 -5.476 31.965 1.00 92.81 108 LEU A O 1
ATOM 896 N N . GLU A 1 109 ? -15.155 -4.052 30.310 1.00 91.19 109 GLU A N 1
ATOM 897 C CA . GLU A 1 109 ? -15.783 -2.884 30.944 1.00 91.19 109 GLU A CA 1
ATOM 898 C C . GLU A 1 109 ? -17.311 -2.996 31.019 1.00 91.19 109 GLU A C 1
ATOM 900 O O . GLU A 1 109 ? -17.923 -2.617 32.028 1.00 91.19 109 GLU A O 1
ATOM 905 N N . TYR A 1 110 ? -17.941 -3.584 29.997 1.00 89.94 110 TYR A N 1
ATOM 906 C CA . TYR A 1 110 ? -19.364 -3.920 30.035 1.00 89.94 110 TYR A CA 1
ATOM 907 C C . TYR A 1 110 ? -19.700 -4.931 31.138 1.00 89.94 110 TYR A C 1
ATOM 909 O O . TYR A 1 110 ? -20.745 -4.797 31.783 1.00 89.94 110 TYR A O 1
ATOM 917 N N . LYS A 1 111 ? -18.818 -5.914 31.369 1.00 90.75 111 LYS A N 1
ATOM 918 C CA . LYS A 1 111 ? -18.975 -6.959 32.395 1.00 90.75 111 LYS A CA 1
ATOM 919 C C . LYS A 1 111 ? -18.714 -6.437 33.817 1.00 90.75 111 LYS A C 1
ATOM 921 O O . LYS A 1 111 ? -19.425 -6.836 34.734 1.00 90.75 111 LYS A O 1
ATOM 926 N N . ARG A 1 112 ? -17.716 -5.566 34.015 1.00 88.56 112 ARG A N 1
ATOM 927 C CA . ARG A 1 112 ? -17.239 -5.138 35.349 1.00 88.56 112 ARG A CA 1
ATOM 928 C C . ARG A 1 112 ? -17.960 -3.924 35.921 1.00 88.56 112 ARG A C 1
ATOM 930 O O . ARG A 1 112 ? -18.390 -3.956 37.069 1.00 88.56 112 ARG A O 1
ATOM 937 N N . SER A 1 113 ? -18.040 -2.847 35.148 1.00 73.81 113 SER A N 1
ATOM 938 C CA . SER A 1 113 ? -18.199 -1.505 35.727 1.00 73.81 113 SER A CA 1
ATOM 939 C C . SER A 1 113 ? -19.405 -0.760 35.163 1.00 73.81 113 SER A C 1
ATOM 941 O O . SER A 1 113 ? -19.891 0.173 35.797 1.00 73.81 113 SER A O 1
ATOM 943 N N . LYS A 1 114 ? -19.872 -1.124 33.954 1.00 78.75 114 LYS A N 1
ATOM 944 C CA . LYS A 1 114 ? -20.840 -0.340 33.155 1.00 78.75 114 LYS A CA 1
ATOM 945 C C . LYS A 1 114 ? -20.528 1.167 33.162 1.00 78.75 114 LYS A C 1
ATOM 947 O O . LYS A 1 114 ? -21.443 1.989 33.069 1.00 78.75 114 LYS A O 1
ATOM 952 N N . ASN A 1 115 ? -19.247 1.534 33.268 1.00 88.31 115 ASN A N 1
ATOM 953 C CA . ASN A 1 115 ? -18.826 2.925 33.233 1.00 88.31 115 ASN A CA 1
ATOM 954 C C . ASN A 1 115 ? -19.104 3.454 31.823 1.00 88.31 115 ASN A C 1
ATOM 956 O O . ASN A 1 115 ? -18.399 3.128 30.870 1.00 88.31 115 ASN A O 1
ATOM 960 N N . ARG A 1 116 ? -20.181 4.234 31.694 1.00 89.56 116 ARG A N 1
ATOM 961 C CA . ARG A 1 116 ? -20.693 4.695 30.399 1.00 89.56 116 ARG A CA 1
ATOM 962 C C . ARG A 1 116 ? -19.700 5.586 29.666 1.00 89.56 116 ARG A C 1
ATOM 964 O O . ARG A 1 116 ? -19.652 5.518 28.445 1.00 89.56 116 ARG A O 1
ATOM 971 N N . GLU A 1 117 ? -18.921 6.377 30.396 1.00 90.94 117 GLU A N 1
ATOM 972 C CA . GLU A 1 117 ? -17.911 7.263 29.819 1.00 90.94 117 GLU A CA 1
ATOM 973 C C . GLU A 1 117 ? -16.759 6.450 29.230 1.00 90.94 117 GLU A C 1
ATOM 975 O O . GLU A 1 117 ? -16.460 6.576 28.046 1.00 90.94 117 GLU A O 1
ATOM 980 N N . ARG A 1 118 ? -16.214 5.502 30.004 1.00 90.31 118 ARG A N 1
ATOM 981 C CA . ARG A 1 118 ? -15.151 4.606 29.524 1.00 90.31 118 ARG A CA 1
ATOM 982 C C . ARG A 1 118 ? -15.594 3.749 28.336 1.00 90.31 118 ARG A C 1
ATOM 984 O O . ARG A 1 118 ? -14.838 3.537 27.396 1.00 90.31 118 ARG A O 1
ATOM 991 N N . ILE A 1 119 ? -16.833 3.262 28.361 1.00 91.50 119 ILE A N 1
ATOM 992 C CA . ILE A 1 119 ? -17.433 2.513 27.250 1.00 91.50 119 ILE A CA 1
ATOM 993 C C . ILE A 1 119 ? -17.563 3.393 25.999 1.00 91.50 119 ILE A C 1
ATOM 995 O O . ILE A 1 119 ? -17.332 2.913 24.890 1.00 91.50 119 ILE A O 1
ATOM 999 N N . ALA A 1 120 ? -17.956 4.659 26.154 1.00 93.31 120 ALA A N 1
ATOM 1000 C CA . ALA A 1 120 ? -18.067 5.593 25.038 1.00 93.31 120 ALA A CA 1
ATOM 1001 C C . ALA A 1 120 ? -16.693 5.921 24.437 1.00 93.31 120 ALA A C 1
ATOM 1003 O O . ALA A 1 120 ? -16.562 5.909 23.215 1.00 93.31 120 ALA A O 1
ATOM 1004 N N . GLU A 1 121 ? -15.680 6.128 25.281 1.00 93.94 121 GLU A N 1
ATOM 1005 C CA . GLU A 1 121 ? -14.284 6.332 24.879 1.00 93.94 121 GLU A CA 1
ATOM 1006 C C . GLU A 1 121 ? -13.776 5.147 24.043 1.00 93.94 121 GLU A C 1
ATOM 1008 O O . GLU A 1 121 ? -13.398 5.325 22.888 1.00 93.94 121 GLU A O 1
ATOM 1013 N N . LEU A 1 122 ? -13.883 3.920 24.565 1.00 94.00 122 LEU A N 1
ATOM 1014 C CA . LEU A 1 122 ? -13.455 2.706 23.858 1.00 94.00 122 LEU A CA 1
ATOM 1015 C C . LEU A 1 122 ? -14.189 2.516 22.521 1.00 94.00 122 LEU A C 1
ATOM 1017 O O . LEU A 1 122 ? -13.581 2.138 21.525 1.00 94.00 122 LEU A O 1
ATOM 1021 N N . LYS A 1 123 ? -15.492 2.817 22.461 1.00 93.88 123 LYS A N 1
ATOM 1022 C CA . LYS A 1 123 ? -16.252 2.772 21.201 1.00 93.88 123 LYS A CA 1
ATOM 1023 C C . LYS A 1 123 ? -15.806 3.829 20.198 1.00 93.88 123 LYS A C 1
ATOM 1025 O O . LYS A 1 123 ? -15.841 3.559 19.000 1.00 93.88 123 LYS A O 1
ATOM 1030 N N . SER A 1 124 ? -15.466 5.028 20.665 1.00 95.75 124 SER A N 1
ATOM 1031 C CA . SER A 1 124 ? -14.925 6.082 19.806 1.00 95.75 124 SER A CA 1
ATOM 1032 C C . SER A 1 124 ? -13.597 5.640 19.204 1.00 95.75 124 SER A C 1
ATOM 1034 O O . SER A 1 124 ? -13.389 5.789 18.005 1.00 95.75 124 SER A O 1
ATOM 1036 N N . GLU A 1 125 ? -12.756 5.012 20.018 1.00 95.75 125 GLU A N 1
ATOM 1037 C CA . GLU A 1 125 ? -11.444 4.530 19.608 1.00 95.75 125 GLU A CA 1
ATOM 1038 C C . GLU A 1 125 ? -11.536 3.394 18.583 1.00 95.75 125 GLU A C 1
ATOM 1040 O O . GLU A 1 125 ? -10.926 3.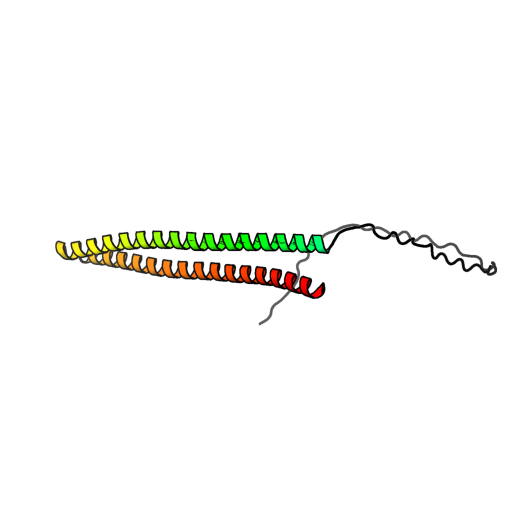454 17.521 1.00 95.75 125 GLU A O 1
ATOM 1045 N N . ILE A 1 126 ? -12.418 2.419 18.817 1.00 94.94 126 ILE A N 1
ATOM 1046 C CA . ILE A 1 126 ? -12.722 1.359 17.842 1.00 94.94 126 ILE A CA 1
ATOM 1047 C C . ILE A 1 126 ? -13.212 1.955 16.513 1.00 94.94 126 ILE A C 1
ATOM 1049 O O . ILE A 1 126 ? -12.800 1.527 15.437 1.00 94.94 126 ILE A O 1
ATOM 1053 N N . ARG A 1 127 ? -14.084 2.974 16.554 1.00 96.00 127 ARG A N 1
ATOM 1054 C CA . ARG A 1 127 ? -14.554 3.652 15.332 1.00 96.00 127 ARG A CA 1
ATOM 1055 C C . ARG A 1 127 ? -13.434 4.389 14.604 1.00 96.00 127 ARG A C 1
ATOM 1057 O O . ARG A 1 127 ? -13.478 4.422 13.375 1.00 96.00 127 ARG A O 1
ATOM 1064 N N . ARG A 1 128 ? -12.479 4.971 15.338 1.00 96.94 128 ARG A N 1
ATOM 1065 C CA . ARG A 1 128 ? -11.286 5.612 14.775 1.00 96.94 128 ARG A CA 1
ATOM 1066 C C . ARG A 1 128 ? -10.469 4.593 13.985 1.00 96.94 128 ARG A C 1
ATOM 1068 O O . ARG A 1 128 ? -10.278 4.810 12.795 1.00 96.94 128 ARG A O 1
ATOM 1075 N N . PHE A 1 129 ? -10.136 3.447 14.580 1.00 95.38 129 PHE A N 1
ATOM 1076 C CA . PHE A 1 129 ? -9.398 2.386 13.883 1.00 95.38 129 PHE A CA 1
ATOM 1077 C C . PHE A 1 129 ? -10.134 1.847 12.652 1.00 95.38 129 PHE A C 1
ATOM 1079 O O . PHE A 1 129 ? -9.532 1.681 11.600 1.00 95.38 129 PHE A O 1
ATOM 1086 N N . TYR A 1 130 ? -11.457 1.659 12.718 1.00 94.06 130 TYR A N 1
ATOM 1087 C CA . TYR A 1 130 ? -12.225 1.294 11.520 1.00 94.06 130 TYR A CA 1
ATOM 1088 C C . TYR A 1 130 ? -12.213 2.372 10.432 1.00 94.06 130 TYR A C 1
ATOM 1090 O O . TYR A 1 130 ? -12.395 2.054 9.257 1.00 94.06 130 TYR A O 1
ATOM 1098 N N . SER A 1 131 ? -12.098 3.650 10.800 1.00 95.75 131 SER A N 1
ATOM 1099 C CA . SER A 1 131 ? -11.901 4.711 9.813 1.00 95.75 131 SER A CA 1
ATOM 1100 C C . SER A 1 131 ? -10.521 4.603 9.188 1.00 95.75 131 SER A C 1
ATOM 1102 O O . SER A 1 131 ? -10.438 4.588 7.970 1.00 95.75 131 SER A O 1
ATOM 1104 N N . GLU A 1 132 ? -9.485 4.437 10.006 1.00 95.38 132 GLU A N 1
ATOM 1105 C CA . GLU A 1 132 ? -8.099 4.288 9.551 1.00 95.38 132 GLU A CA 1
ATOM 1106 C C . GLU A 1 132 ? -7.939 3.099 8.599 1.00 95.38 132 GLU A C 1
ATOM 1108 O O . GLU A 1 132 ? -7.400 3.275 7.515 1.00 95.38 132 GLU A O 1
ATOM 1113 N N . LEU A 1 133 ? -8.523 1.936 8.906 1.00 94.75 133 LEU A N 1
ATOM 1114 C CA . LEU A 1 133 ? -8.534 0.785 7.991 1.00 94.75 133 LEU A CA 1
ATOM 1115 C C . LEU A 1 133 ? -9.181 1.108 6.638 1.00 94.75 133 LEU A C 1
ATOM 1117 O O . LEU A 1 133 ? -8.661 0.750 5.584 1.00 94.75 133 LEU A O 1
ATOM 1121 N N . ARG A 1 134 ? -10.319 1.814 6.639 1.00 95.06 134 ARG A N 1
ATOM 1122 C CA . ARG A 1 134 ? -10.962 2.237 5.384 1.00 95.06 134 ARG A CA 1
ATOM 1123 C C . ARG A 1 134 ? -10.126 3.252 4.622 1.00 95.06 134 ARG A C 1
ATOM 1125 O O . ARG A 1 134 ? -10.291 3.359 3.410 1.00 95.06 134 ARG A O 1
ATOM 1132 N N . ASP A 1 135 ? -9.358 4.073 5.317 1.00 95.50 135 ASP A N 1
ATOM 1133 C CA . ASP A 1 135 ? -8.525 5.100 4.708 1.00 95.50 135 ASP A CA 1
ATOM 1134 C C . ASP A 1 135 ? -7.300 4.436 4.064 1.00 95.50 135 ASP A C 1
ATOM 1136 O O . ASP A 1 135 ? -7.063 4.665 2.880 1.00 95.50 135 ASP A O 1
ATOM 1140 N N . LEU A 1 136 ? -6.663 3.489 4.762 1.00 94.50 136 LEU A N 1
ATOM 1141 C CA . LEU A 1 136 ? -5.583 2.648 4.235 1.00 94.50 136 LEU A CA 1
ATOM 1142 C C . LEU A 1 136 ? -5.991 1.855 2.992 1.00 94.50 136 LEU A C 1
ATOM 1144 O O . LEU A 1 136 ? -5.237 1.809 2.027 1.00 94.50 136 LEU A O 1
ATOM 1148 N N . GLU A 1 137 ? -7.189 1.263 2.971 1.00 93.25 137 GLU A N 1
ATOM 1149 C CA . GLU A 1 137 ? -7.665 0.539 1.782 1.00 93.25 137 GLU A CA 1
ATOM 1150 C C . GLU A 1 137 ? -7.811 1.475 0.572 1.00 93.25 137 GLU A C 1
ATOM 1152 O O . GLU A 1 137 ? -7.483 1.116 -0.560 1.00 93.25 137 GLU A O 1
ATOM 1157 N N . ARG A 1 138 ? -8.280 2.711 0.800 1.00 94.56 138 ARG A N 1
ATOM 1158 C CA . ARG A 1 138 ? -8.392 3.708 -0.273 1.00 94.56 138 ARG A CA 1
ATOM 1159 C C . ARG A 1 138 ? -7.024 4.161 -0.762 1.00 94.56 138 ARG A C 1
ATOM 1161 O O . ARG A 1 138 ? -6.858 4.321 -1.968 1.00 94.56 138 ARG A O 1
ATOM 1168 N N . GLU A 1 139 ? -6.076 4.367 0.145 1.00 92.88 139 GLU A N 1
ATOM 1169 C CA . GLU A 1 139 ? -4.695 4.722 -0.192 1.00 92.88 139 GLU A CA 1
ATOM 1170 C C . GLU A 1 139 ? -4.022 3.609 -0.999 1.00 92.88 139 GLU A C 1
ATOM 1172 O O . GLU A 1 139 ? -3.568 3.871 -2.112 1.00 92.88 139 GLU A O 1
ATOM 1177 N N . ARG A 1 140 ? -4.100 2.354 -0.534 1.00 93.31 140 ARG A N 1
ATOM 1178 C CA . ARG A 1 140 ? -3.602 1.183 -1.271 1.00 93.31 140 ARG A CA 1
ATOM 1179 C C . ARG A 1 140 ? -4.196 1.115 -2.671 1.00 93.31 140 ARG A C 1
ATOM 1181 O O . ARG A 1 140 ? -3.474 0.917 -3.643 1.00 93.31 140 ARG A O 1
ATOM 1188 N N . TRP A 1 141 ? -5.513 1.276 -2.796 1.00 95.62 141 TRP A N 1
ATOM 1189 C CA . TRP A 1 141 ? -6.159 1.232 -4.104 1.00 95.62 141 TRP A CA 1
ATOM 1190 C C . TRP A 1 141 ? -5.626 2.321 -5.042 1.00 95.62 141 TRP A C 1
ATOM 1192 O O . TRP A 1 141 ? -5.362 2.043 -6.211 1.00 95.62 141 TRP A O 1
ATOM 1202 N N . LEU A 1 142 ? -5.442 3.549 -4.546 1.00 94.50 142 LEU A N 1
ATOM 1203 C CA . LEU A 1 142 ? -4.883 4.645 -5.339 1.00 94.50 142 LEU A CA 1
ATOM 1204 C C . LEU A 1 142 ? -3.447 4.349 -5.781 1.00 94.50 142 LEU A C 1
ATOM 1206 O O . LEU A 1 142 ? -3.153 4.515 -6.965 1.00 94.50 142 LEU A O 1
ATOM 1210 N N . ASP A 1 143 ? -2.612 3.860 -4.864 1.00 92.88 143 ASP A N 1
ATOM 1211 C CA . ASP A 1 143 ? -1.217 3.492 -5.122 1.00 92.88 143 ASP A CA 1
ATOM 1212 C C . ASP A 1 143 ? -1.111 2.398 -6.190 1.00 92.88 143 ASP A C 1
ATOM 1214 O O . ASP A 1 143 ? -0.395 2.545 -7.181 1.00 92.88 143 ASP A O 1
ATOM 1218 N N . VAL A 1 144 ? -1.884 1.318 -6.037 1.00 93.19 144 VAL A N 1
ATOM 1219 C CA . VAL A 1 144 ? -1.927 0.215 -7.007 1.00 93.19 144 VAL A CA 1
ATOM 1220 C C . VAL A 1 144 ? -2.384 0.726 -8.369 1.00 93.19 144 VAL A C 1
ATOM 1222 O O . VAL A 1 144 ? -1.797 0.384 -9.392 1.00 93.19 144 VAL A O 1
ATOM 1225 N N . GLN A 1 145 ? -3.409 1.579 -8.412 1.00 95.62 145 GLN A N 1
ATOM 1226 C CA . GLN A 1 145 ? -3.880 2.142 -9.674 1.00 95.62 145 GLN A CA 1
ATOM 1227 C C . GLN A 1 145 ? -2.862 3.080 -10.330 1.00 95.62 145 GLN A C 1
ATOM 1229 O O . GLN A 1 145 ? -2.829 3.169 -11.557 1.00 95.62 145 GLN A O 1
ATOM 1234 N N . GLU A 1 146 ? -2.059 3.807 -9.558 1.00 95.44 146 GLU A N 1
ATOM 1235 C CA . GLU A 1 146 ? -0.968 4.629 -10.081 1.00 95.44 146 GLU A CA 1
ATOM 1236 C C . GLU A 1 146 ? 0.130 3.768 -10.707 1.00 95.44 146 GLU A C 1
ATOM 1238 O O . GLU A 1 146 ? 0.418 3.930 -11.896 1.00 95.44 146 GLU A O 1
ATOM 1243 N N . LEU A 1 147 ? 0.626 2.779 -9.966 1.00 94.56 147 LEU A N 1
ATOM 1244 C CA . LEU A 1 147 ? 1.667 1.861 -10.427 1.00 94.56 147 LEU A CA 1
ATOM 1245 C C . LEU A 1 147 ? 1.206 1.012 -11.622 1.00 94.56 147 LEU A C 1
ATOM 1247 O O . LEU A 1 147 ? 1.955 0.811 -12.574 1.00 94.56 147 LEU A O 1
ATOM 1251 N N . GLU A 1 148 ? -0.055 0.573 -11.658 1.00 94.19 148 GLU A N 1
ATOM 1252 C CA . GLU A 1 148 ? -0.608 -0.122 -12.827 1.00 94.19 148 GLU A CA 1
ATOM 1253 C C . GLU A 1 148 ? -0.677 0.767 -14.074 1.00 94.19 148 GLU A C 1
ATOM 1255 O O . GLU A 1 148 ? -0.502 0.282 -15.196 1.00 94.19 148 GLU A O 1
ATOM 1260 N N . ARG A 1 149 ? -0.984 2.062 -13.919 1.00 96.44 149 ARG A N 1
ATOM 1261 C CA . ARG A 1 149 ? -0.984 2.996 -15.057 1.00 96.44 149 ARG A CA 1
ATOM 1262 C C . ARG A 1 149 ? 0.425 3.185 -15.594 1.00 96.44 149 ARG A C 1
ATOM 1264 O O . ARG A 1 149 ? 0.582 3.223 -16.814 1.00 96.44 149 ARG A O 1
ATOM 1271 N N . GLU A 1 150 ? 1.406 3.287 -14.706 1.00 94.38 150 GLU A N 1
ATOM 1272 C CA . GLU A 1 150 ? 2.818 3.371 -15.065 1.00 94.38 150 GLU A CA 1
ATOM 1273 C C . GLU A 1 150 ? 3.286 2.097 -15.771 1.00 94.38 150 GLU A C 1
ATOM 1275 O O . GLU A 1 150 ? 3.783 2.179 -16.892 1.00 94.38 150 GLU A O 1
ATOM 1280 N N . ARG A 1 151 ? 2.979 0.915 -15.222 1.00 95.00 151 ARG A N 1
ATOM 1281 C CA . ARG A 1 151 ? 3.280 -0.373 -15.862 1.00 95.00 151 ARG A CA 1
ATOM 1282 C C . ARG A 1 151 ? 2.714 -0.455 -17.278 1.00 95.00 151 ARG A C 1
ATOM 1284 O O . ARG A 1 151 ? 3.452 -0.696 -18.223 1.00 95.00 151 ARG A O 1
ATOM 1291 N N . ARG A 1 152 ? 1.419 -0.157 -17.453 1.00 95.94 152 ARG A N 1
ATOM 1292 C CA . ARG A 1 152 ? 0.769 -0.154 -18.780 1.00 95.94 152 ARG A CA 1
ATOM 1293 C C . ARG A 1 152 ? 1.369 0.876 -19.733 1.00 95.94 152 ARG A C 1
ATOM 1295 O O . ARG A 1 152 ? 1.230 0.740 -20.944 1.00 95.94 152 ARG A O 1
ATOM 1302 N N . ARG A 1 153 ? 1.929 1.973 -19.222 1.00 97.25 153 ARG A N 1
ATOM 1303 C CA . ARG A 1 153 ? 2.620 2.964 -20.049 1.00 97.25 153 ARG A CA 1
ATOM 1304 C C . ARG A 1 153 ? 3.944 2.390 -20.549 1.00 97.25 153 ARG A C 1
ATOM 1306 O O . ARG A 1 153 ? 4.148 2.401 -21.756 1.00 97.25 153 ARG A O 1
ATOM 1313 N N . LEU A 1 154 ? 4.764 1.847 -19.653 1.00 94.44 154 LEU A N 1
ATOM 1314 C CA . LEU A 1 154 ? 6.051 1.230 -19.988 1.00 94.44 154 LEU A CA 1
ATOM 1315 C C . LEU A 1 154 ? 5.882 0.037 -20.939 1.00 94.44 154 LEU A C 1
ATOM 1317 O O . LEU A 1 154 ? 6.593 -0.055 -21.933 1.00 94.44 154 LEU A O 1
ATOM 1321 N N . GLU A 1 155 ? 4.880 -0.817 -20.705 1.00 93.94 155 GLU A N 1
ATOM 1322 C CA . GLU A 1 155 ? 4.530 -1.935 -21.595 1.00 93.94 155 GLU A CA 1
ATOM 1323 C C . GLU A 1 155 ? 4.237 -1.457 -23.028 1.00 93.94 155 GLU A C 1
ATOM 1325 O O . GLU A 1 155 ? 4.718 -2.054 -23.987 1.00 93.94 155 GLU A O 1
ATOM 1330 N N . ARG A 1 156 ? 3.495 -0.352 -23.193 1.00 94.56 156 ARG A N 1
ATOM 1331 C CA . ARG A 1 156 ? 3.219 0.223 -24.522 1.00 94.56 156 ARG A CA 1
ATOM 1332 C C . ARG A 1 156 ? 4.450 0.855 -25.160 1.00 94.56 156 ARG A C 1
ATOM 1334 O O . ARG A 1 156 ? 4.580 0.818 -26.379 1.00 94.56 156 ARG A O 1
ATOM 1341 N N . GLU A 1 157 ? 5.318 1.477 -24.365 1.00 92.31 157 GLU A N 1
ATOM 1342 C CA . GLU A 1 157 ? 6.579 2.037 -24.862 1.00 92.31 157 GLU A CA 1
ATOM 1343 C C . GLU A 1 157 ? 7.495 0.908 -25.371 1.00 92.31 157 GLU A C 1
ATOM 1345 O O . GLU A 1 157 ? 8.023 1.010 -26.476 1.00 92.31 157 GLU A O 1
ATOM 1350 N N . LEU A 1 158 ? 7.569 -0.220 -24.654 1.00 92.62 158 LEU A N 1
ATOM 1351 C CA . LEU A 1 158 ? 8.267 -1.430 -25.103 1.00 92.62 158 LEU A CA 1
ATOM 1352 C C . LEU A 1 158 ? 7.649 -2.041 -26.366 1.00 92.62 158 LEU A C 1
ATOM 1354 O O . LEU A 1 158 ? 8.378 -2.366 -27.301 1.00 92.62 158 LEU A O 1
ATOM 1358 N N . GLU A 1 159 ? 6.320 -2.162 -26.425 1.00 91.75 159 GLU A N 1
ATOM 1359 C CA . GLU A 1 159 ? 5.609 -2.659 -27.614 1.00 91.75 159 GLU A CA 1
ATOM 1360 C C . GLU A 1 159 ? 5.838 -1.755 -28.837 1.00 91.75 159 GLU A C 1
ATOM 1362 O O . GLU A 1 159 ? 5.948 -2.229 -29.966 1.00 91.75 159 GLU A O 1
ATOM 1367 N N . SER A 1 160 ? 5.963 -0.442 -28.628 1.00 89.50 160 SER A N 1
ATOM 1368 C CA . SER A 1 160 ? 6.296 0.485 -29.708 1.00 89.50 160 SER A CA 1
ATOM 1369 C C . SER A 1 160 ? 7.711 0.276 -30.246 1.00 89.50 160 SER A C 1
ATOM 1371 O O . SER A 1 160 ? 7.916 0.492 -31.438 1.00 89.50 160 SER A O 1
ATOM 1373 N N . LEU A 1 161 ? 8.679 -0.086 -29.399 1.00 86.62 161 LEU A N 1
ATOM 1374 C CA . LEU A 1 161 ? 10.055 -0.357 -29.829 1.00 86.62 161 LEU A CA 1
ATOM 1375 C C . LEU A 1 161 ? 10.142 -1.696 -30.568 1.00 86.62 161 LEU A C 1
ATOM 1377 O O . LEU A 1 161 ? 10.720 -1.754 -31.648 1.00 86.62 161 LEU A O 1
ATOM 1381 N N . SER A 1 162 ? 9.485 -2.743 -30.063 1.00 81.94 162 SER A N 1
ATOM 1382 C CA . SER A 1 162 ? 9.440 -4.037 -30.759 1.00 81.94 162 SER A CA 1
ATOM 1383 C C . SER A 1 162 ? 8.687 -3.963 -32.092 1.00 81.94 162 SER A C 1
ATOM 1385 O O . SER A 1 162 ? 9.070 -4.606 -33.066 1.00 81.94 162 SER A O 1
ATOM 1387 N N . GLY A 1 163 ? 7.640 -3.136 -32.177 1.00 78.75 163 GLY A N 1
ATOM 1388 C CA . GLY A 1 163 ? 6.946 -2.865 -33.434 1.00 78.75 163 GLY A CA 1
ATOM 1389 C C . GLY A 1 163 ? 7.815 -2.136 -34.465 1.00 78.75 163 GLY A C 1
ATOM 1390 O O . GLY A 1 163 ? 7.625 -2.345 -35.660 1.00 78.75 163 GLY A O 1
ATOM 1391 N N . GLN A 1 164 ? 8.767 -1.302 -34.029 1.00 78.38 164 GLN A N 1
ATOM 1392 C CA . GLN A 1 164 ? 9.724 -0.638 -34.922 1.00 78.38 164 GLN A CA 1
ATOM 1393 C C . GLN A 1 164 ? 10.765 -1.622 -35.468 1.00 78.38 164 GLN A C 1
ATOM 1395 O O . GLN A 1 164 ? 11.012 -1.591 -36.670 1.00 78.38 164 GLN A O 1
ATOM 1400 N N . GLU A 1 165 ? 11.286 -2.529 -34.633 1.00 74.75 165 GLU A N 1
ATOM 1401 C CA . GLU A 1 165 ? 12.157 -3.634 -35.075 1.00 74.75 165 GLU A CA 1
ATOM 1402 C C . GLU A 1 165 ? 11.466 -4.498 -36.143 1.00 74.75 165 GLU A C 1
ATOM 1404 O O . GLU A 1 165 ? 12.025 -4.728 -37.211 1.00 74.75 165 GLU A O 1
ATOM 1409 N N . LEU A 1 166 ? 10.205 -4.890 -35.913 1.00 72.75 166 LEU A N 1
ATOM 1410 C CA . LEU A 1 166 ? 9.439 -5.707 -36.865 1.00 72.75 166 LEU A CA 1
ATOM 1411 C C . LEU A 1 166 ? 9.221 -5.000 -38.217 1.00 72.75 166 LEU A C 1
ATOM 1413 O O . LEU A 1 166 ? 9.182 -5.643 -39.263 1.00 72.75 166 LEU A O 1
ATOM 1417 N N . ILE A 1 167 ? 9.040 -3.675 -38.204 1.00 77.94 167 ILE A N 1
ATOM 1418 C CA . ILE A 1 167 ? 8.899 -2.875 -39.430 1.00 77.94 167 ILE A CA 1
ATOM 1419 C C . ILE A 1 167 ? 10.236 -2.776 -40.174 1.00 77.94 167 ILE A C 1
ATOM 1421 O O . ILE A 1 167 ? 10.219 -2.801 -41.402 1.00 77.94 167 ILE A O 1
ATOM 1425 N N . GLY A 1 168 ? 11.359 -2.668 -39.457 1.00 72.69 168 GLY A N 1
ATOM 1426 C CA . GLY A 1 168 ? 12.700 -2.706 -40.047 1.00 72.69 168 GLY A CA 1
ATOM 1427 C C . GLY A 1 168 ? 12.952 -4.025 -40.774 1.00 72.69 168 GLY A C 1
ATOM 1428 O O . GLY A 1 168 ? 13.216 -4.018 -41.972 1.00 72.69 168 GLY A O 1
ATOM 1429 N N . GLU A 1 169 ? 12.715 -5.150 -40.093 1.00 74.50 169 GLU A N 1
ATOM 1430 C CA . GLU A 1 169 ? 12.899 -6.499 -40.651 1.00 74.50 169 GLU A CA 1
ATOM 1431 C C . GLU A 1 169 ? 12.045 -6.736 -41.916 1.00 74.50 169 GLU A C 1
ATOM 1433 O O . GLU A 1 169 ? 12.505 -7.320 -42.891 1.00 74.50 169 GLU A O 1
ATOM 1438 N N . LEU A 1 170 ? 10.813 -6.211 -41.950 1.00 77.62 170 LEU A N 1
ATOM 1439 C CA . LEU A 1 170 ? 9.905 -6.292 -43.106 1.00 77.62 170 LEU A CA 1
ATOM 1440 C C . LEU A 1 170 ? 10.311 -5.424 -44.312 1.00 77.62 170 LEU A C 1
ATOM 1442 O O . LEU A 1 170 ? 9.785 -5.638 -45.404 1.00 77.62 170 LEU A O 1
ATOM 1446 N N . LEU A 1 171 ? 11.145 -4.399 -44.119 1.00 73.38 171 LEU A N 1
ATOM 1447 C CA . LEU A 1 171 ? 11.605 -3.495 -45.184 1.00 73.38 171 LEU A CA 1
ATOM 1448 C C . LEU A 1 171 ? 12.951 -3.924 -45.787 1.00 73.38 171 LEU A C 1
ATOM 1450 O O . LEU A 1 171 ? 13.334 -3.392 -46.831 1.00 73.38 171 LEU A O 1
ATOM 1454 N N . GLU A 1 172 ? 13.646 -4.863 -45.143 1.00 67.69 172 GLU A N 1
ATOM 1455 C CA . GLU A 1 172 ? 14.902 -5.456 -45.611 1.00 67.69 172 GLU A CA 1
ATOM 1456 C C . GLU A 1 172 ? 14.703 -6.683 -46.535 1.00 67.69 172 GLU A C 1
ATOM 1458 O O . GLU A 1 172 ? 15.661 -7.106 -47.189 1.00 67.69 172 GLU A O 1
ATOM 1463 N N . GLU A 1 173 ? 13.474 -7.214 -46.651 1.00 50.47 173 GLU A N 1
ATOM 1464 C CA . GLU A 1 173 ? 13.047 -8.235 -47.642 1.00 50.47 173 GLU A CA 1
ATOM 1465 C C . GLU A 1 173 ? 12.573 -7.641 -48.986 1.00 50.47 173 GLU A C 1
ATOM 1467 O O . GLU A 1 173 ? 12.906 -8.239 -50.042 1.00 50.47 173 GLU A O 1
#

Radius of gyration: 39.69 Å; chains: 1; bounding box: 60×63×112 Å

Foldseek 3Di:
DDDDDDDDDDDDDDDDDDDDDDDDDDDDDDDDDDDDPPPPPPPPPPPPPPPPPPPVVVVVVVLVVVLVVLVVVLVVLVVVLVVLVVVLVVVVVVLVVVLVVLVVVLVVCVVPPPPVVVNVVSVVVNVVSVVVNVVSVVVNVVSVVVSVVSNVVSVVVNVVSVVVVVVVVVVVD

InterPro domains:
  IPR058417 Protein of unknown function DUF8104 [PF26406] (45-170)

Organism: NCBI:txid1238424

Sequence (173 aa):
RSCRCCIVGGHGSIGGLRTVVRPRPRLDPRSKPGSAVVEYFESVEALEPEYDWDVEELLERSQERERFRLEAELQQVEVLLREREDIHEESVEELESKLDWYVERLELEYKRSKNRERIAELKSEIRRFYSELRDLERERWLDVQELERERRRLERELESLSGQELIGELLEE

pLDDT: mean 76.42, std 22.94, range [31.42, 97.25]